Protein AF-A0A7L4TLN6-F1 (afdb_monomer_lite)

Foldseek 3Di:
DVVVVVVVVVVVPDDPDPPDVDPPPDDVVVVCVVVVVVVVVVVVVVVCVVCVVVVPDDDPVVVLVVPLCPPVNDPPSVVSCCCPVVVVVNVVVVVVVVVVVVVVVCCVPVPPPPDPPD

Structure (mmCIF, N/CA/C/O backbone):
data_AF-A0A7L4TLN6-F1
#
_entry.id   AF-A0A7L4TLN6-F1
#
loop_
_atom_site.group_PDB
_atom_site.id
_atom_site.type_symbol
_atom_site.label_atom_id
_atom_site.label_alt_id
_atom_site.label_comp_id
_atom_site.label_asym_id
_atom_site.label_entity_id
_atom_site.label_seq_id
_atom_site.pdbx_PDB_ins_code
_atom_site.Cartn_x
_atom_site.Cartn_y
_atom_site.Cartn_z
_atom_site.occupancy
_atom_site.B_iso_or_equiv
_atom_site.auth_seq_id
_atom_site.auth_comp_id
_atom_site.auth_asym_id
_atom_site.auth_atom_id
_atom_site.pdbx_PDB_model_num
ATOM 1 N N . THR A 1 1 ? -13.370 4.497 -1.614 1.00 92.50 1 THR A N 1
ATOM 2 C CA . THR A 1 1 ? -14.828 4.362 -1.390 1.00 92.50 1 THR A CA 1
ATOM 3 C C . THR A 1 1 ? -15.158 3.139 -0.548 1.00 92.50 1 THR A C 1
ATOM 5 O O . THR A 1 1 ? -15.781 3.315 0.488 1.00 92.50 1 THR A O 1
ATOM 8 N N . VAL A 1 2 ? -14.681 1.937 -0.901 1.00 94.94 2 VAL A N 1
ATOM 9 C CA . VAL A 1 2 ? -14.931 0.689 -0.142 1.00 94.94 2 VAL A CA 1
ATOM 10 C C . VAL A 1 2 ? -14.554 0.798 1.343 1.00 94.94 2 VAL A C 1
ATOM 12 O O . VAL A 1 2 ? -15.384 0.516 2.197 1.00 94.94 2 VAL A O 1
ATOM 15 N N . THR A 1 3 ? -13.356 1.291 1.677 1.00 95.19 3 THR A N 1
ATOM 16 C CA . THR A 1 3 ? -12.916 1.427 3.081 1.00 95.19 3 THR A CA 1
ATOM 17 C C . THR A 1 3 ? -13.808 2.354 3.902 1.00 95.19 3 THR A C 1
ATOM 19 O O . THR A 1 3 ? -14.106 2.056 5.052 1.00 95.19 3 THR A O 1
ATOM 22 N N . VAL A 1 4 ? -14.276 3.459 3.311 1.00 97.06 4 VAL A N 1
ATOM 23 C CA . VAL A 1 4 ? -15.191 4.391 3.988 1.00 97.06 4 VAL A CA 1
ATOM 24 C C . VAL A 1 4 ? -16.523 3.703 4.272 1.00 97.06 4 VAL A C 1
ATOM 26 O O . VAL A 1 4 ? -17.015 3.797 5.389 1.00 97.06 4 VAL A O 1
ATOM 29 N N . LEU A 1 5 ? -17.066 2.949 3.308 1.00 96.38 5 LEU A N 1
ATOM 30 C CA . LEU A 1 5 ? -18.293 2.170 3.506 1.00 96.38 5 LEU A CA 1
ATOM 31 C C . LEU A 1 5 ? -18.135 1.125 4.621 1.00 96.38 5 LEU A C 1
ATOM 33 O O . LEU A 1 5 ? -19.010 1.018 5.473 1.00 96.38 5 LEU A O 1
ATOM 37 N N . LEU A 1 6 ? -17.014 0.395 4.655 1.00 94.56 6 LEU A N 1
ATOM 38 C CA . LEU A 1 6 ? -16.736 -0.592 5.705 1.00 94.56 6 LEU A CA 1
ATOM 39 C C . LEU A 1 6 ? -16.586 0.056 7.088 1.00 94.56 6 LEU A C 1
ATOM 41 O O . LEU A 1 6 ? -17.127 -0.457 8.065 1.00 94.56 6 LEU A O 1
ATOM 45 N N . LEU A 1 7 ? -15.903 1.201 7.178 1.00 95.62 7 LEU A N 1
ATOM 46 C CA . LEU A 1 7 ? -15.801 1.959 8.426 1.00 95.62 7 LEU A CA 1
ATOM 47 C C . LEU A 1 7 ? -17.168 2.474 8.877 1.00 95.62 7 LEU A C 1
ATOM 49 O O . LEU A 1 7 ? -17.502 2.341 10.048 1.00 95.62 7 LEU A O 1
ATOM 53 N N . MET A 1 8 ? -17.983 3.011 7.967 1.00 95.06 8 MET A N 1
ATOM 54 C CA . MET A 1 8 ? -19.344 3.447 8.290 1.00 95.06 8 MET A CA 1
ATOM 55 C C . MET A 1 8 ? -20.217 2.284 8.768 1.00 95.06 8 MET A C 1
ATOM 57 O O . MET A 1 8 ? -20.951 2.447 9.737 1.00 95.06 8 MET A O 1
ATOM 61 N N . LEU A 1 9 ? -20.108 1.107 8.144 1.00 93.69 9 LEU A N 1
ATOM 62 C CA . LEU A 1 9 ? -20.791 -0.105 8.597 1.00 93.69 9 LEU A CA 1
ATOM 63 C C . LEU A 1 9 ? -20.359 -0.496 10.018 1.00 93.69 9 LEU A C 1
ATOM 65 O O . LEU A 1 9 ? -21.211 -0.848 10.834 1.00 93.69 9 LEU A O 1
ATOM 69 N N . ALA A 1 10 ? -19.060 -0.410 10.319 1.00 93.25 10 ALA A N 1
ATOM 70 C CA . ALA A 1 10 ? -18.534 -0.668 11.655 1.00 93.25 10 ALA A CA 1
ATOM 71 C C . ALA A 1 10 ? -19.055 0.359 12.675 1.00 93.25 10 ALA A C 1
ATOM 73 O O . ALA A 1 10 ? -19.560 -0.038 13.721 1.00 93.25 10 ALA A O 1
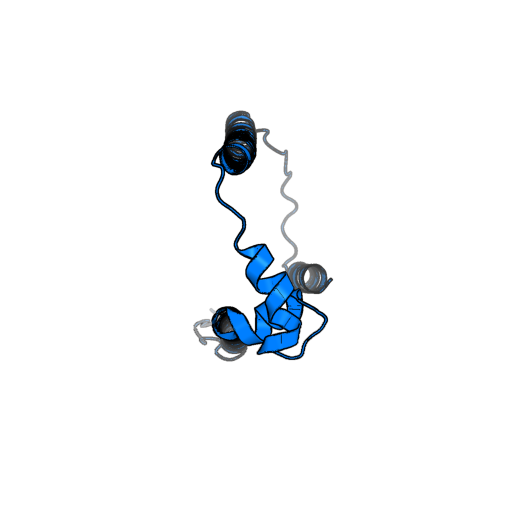ATOM 74 N N . PHE A 1 11 ? -19.011 1.657 12.349 1.00 91.62 11 PHE A N 1
ATOM 75 C CA . PHE A 1 11 ? -19.540 2.730 13.200 1.00 91.62 11 PHE A CA 1
ATOM 76 C C . PHE A 1 11 ? -21.047 2.602 13.441 1.00 91.62 11 PHE A C 1
ATOM 78 O O . PHE A 1 11 ? -21.498 2.856 14.552 1.00 91.62 11 PHE A O 1
ATOM 85 N N . TYR A 1 12 ? -21.818 2.179 12.435 1.00 91.38 12 TYR A N 1
ATOM 86 C CA . TYR A 1 12 ? -23.264 1.982 12.554 1.00 91.38 12 TYR A CA 1
ATOM 87 C C . TYR A 1 12 ? -23.635 0.897 13.576 1.00 91.38 12 TYR A C 1
ATOM 89 O O . TYR A 1 12 ? -24.663 1.005 14.235 1.00 91.38 12 TYR A O 1
ATOM 97 N N . HIS A 1 13 ? -22.795 -0.131 13.731 1.00 89.56 13 HIS A N 1
ATOM 98 C CA . HIS A 1 13 ? -23.014 -1.221 14.686 1.00 89.56 13 HIS A CA 1
ATOM 99 C C . HIS A 1 13 ? -22.330 -1.000 16.045 1.00 89.56 13 HIS A C 1
ATOM 101 O O . HIS A 1 13 ? -22.378 -1.892 16.896 1.00 89.56 13 HIS A O 1
ATOM 107 N N . LEU A 1 14 ? -21.675 0.145 16.271 1.00 90.56 14 LEU A N 1
ATOM 108 C CA . LEU A 1 14 ? -21.130 0.452 17.592 1.00 90.56 14 LEU A CA 1
ATOM 109 C C . LEU A 1 14 ? -22.275 0.714 18.582 1.00 90.56 14 LEU A C 1
ATOM 111 O O . LEU A 1 14 ? -23.248 1.381 18.228 1.00 90.56 14 LEU A O 1
ATOM 115 N N . PRO A 1 15 ? -22.167 0.225 19.831 1.00 87.62 15 PRO A N 1
ATOM 116 C CA . PRO A 1 15 ? -23.126 0.569 20.872 1.00 87.62 15 PRO A CA 1
ATOM 117 C C . PRO A 1 15 ? -23.098 2.077 21.134 1.00 87.62 15 PRO A C 1
ATOM 119 O O . PRO A 1 15 ? -22.098 2.743 20.854 1.00 87.62 15 PRO A O 1
ATOM 122 N N . GLU A 1 16 ? -24.168 2.615 21.720 1.00 81.00 16 GLU A N 1
ATOM 123 C CA . GLU A 1 16 ? -24.179 3.994 22.210 1.00 81.00 16 GLU A CA 1
ATOM 124 C C . GLU A 1 16 ? -23.103 4.159 23.293 1.00 81.00 16 GLU A C 1
ATOM 126 O O . GLU A 1 16 ? -23.300 3.854 24.471 1.00 81.00 16 GLU A O 1
ATOM 131 N N . LEU A 1 17 ? -21.914 4.593 22.876 1.00 77.50 17 LEU A N 1
ATOM 132 C CA . LEU A 1 17 ? -20.805 4.859 23.775 1.00 77.50 17 LEU A CA 1
ATOM 133 C C . LEU A 1 17 ? -21.206 6.016 24.691 1.00 77.50 17 LEU A C 1
ATOM 135 O O . LEU A 1 17 ? -21.707 7.049 24.236 1.00 77.50 17 LEU A O 1
ATOM 139 N N . ARG A 1 18 ? -20.972 5.850 25.998 1.00 75.69 18 ARG A N 1
ATOM 140 C CA . ARG A 1 18 ? -21.168 6.923 26.976 1.00 75.69 18 ARG A CA 1
ATOM 141 C C . ARG A 1 18 ? -20.410 8.156 26.486 1.00 75.69 18 ARG A C 1
ATOM 143 O O . ARG A 1 18 ? -19.240 8.056 26.118 1.00 75.69 18 ARG A O 1
ATOM 150 N N . LYS A 1 19 ? -21.073 9.314 26.493 1.00 66.81 19 LYS A N 1
ATOM 151 C CA . LYS A 1 19 ? -20.430 10.610 26.252 1.00 66.81 19 LYS A CA 1
ATOM 152 C C . LYS A 1 19 ? -19.468 10.891 27.409 1.00 66.81 19 LYS A C 1
ATOM 154 O O . LYS A 1 19 ? -19.831 11.547 28.378 1.00 66.81 19 LYS A O 1
ATOM 159 N N . GLU A 1 20 ? -18.276 10.316 27.343 1.00 68.88 20 GLU A N 1
ATOM 160 C CA . GLU A 1 20 ? -17.131 10.750 28.134 1.00 68.88 20 GLU A CA 1
ATOM 161 C C . GLU A 1 20 ? -16.825 12.196 27.732 1.00 68.88 20 GLU A C 1
ATOM 163 O O . GLU A 1 20 ? -16.798 12.519 26.539 1.00 68.88 20 GLU A O 1
ATOM 168 N N . GLU A 1 21 ? -16.613 13.081 28.709 1.00 65.69 21 GLU A N 1
ATOM 169 C CA . GLU A 1 21 ? -16.105 14.426 28.443 1.00 65.69 21 GLU A CA 1
ATOM 170 C C . GLU A 1 21 ? -14.657 14.308 27.953 1.00 65.69 21 GLU A C 1
ATOM 172 O O . GLU A 1 21 ? -13.693 14.439 28.710 1.00 65.69 21 GLU A O 1
ATOM 177 N N . PHE A 1 22 ? -14.497 14.010 26.665 1.00 63.38 22 PHE A N 1
ATOM 178 C CA . PHE A 1 22 ? -13.201 13.879 26.030 1.00 63.38 22 PHE A CA 1
ATOM 179 C C . PHE A 1 22 ? -12.566 15.266 25.929 1.00 63.38 22 PHE A C 1
ATOM 181 O O . PHE A 1 22 ? -12.750 15.995 24.956 1.00 63.38 22 PHE A O 1
ATOM 188 N N . LYS A 1 23 ? -11.812 15.652 26.957 1.00 68.81 23 LYS A N 1
ATOM 189 C CA . LYS A 1 23 ? -10.844 16.742 26.849 1.00 68.81 23 LYS A CA 1
ATOM 190 C C . LYS A 1 23 ? -9.624 16.147 26.154 1.00 68.81 23 LYS A C 1
ATOM 192 O O . LYS A 1 23 ? -8.948 15.334 26.789 1.00 68.81 23 LYS A O 1
ATOM 197 N N . PRO A 1 24 ? -9.331 16.482 24.882 1.00 64.94 24 PRO A N 1
ATOM 198 C CA . PRO A 1 24 ? -8.132 15.987 24.223 1.00 64.94 24 PRO A CA 1
ATOM 199 C C . PRO A 1 24 ? -6.926 16.440 25.044 1.00 64.94 24 PRO A C 1
ATOM 201 O O . PRO A 1 24 ? -6.541 17.610 25.035 1.00 64.94 24 PRO A O 1
ATOM 204 N N . ARG A 1 25 ? -6.363 15.518 25.829 1.00 73.69 25 ARG A N 1
ATOM 205 C CA . ARG A 1 25 ? -5.192 15.795 26.648 1.00 73.69 25 ARG A CA 1
ATOM 206 C C . ARG A 1 25 ? -4.019 15.866 25.691 1.00 73.69 25 ARG A C 1
ATOM 208 O O . ARG A 1 25 ? -3.502 14.843 25.249 1.00 73.69 25 ARG A O 1
ATOM 215 N N . PHE A 1 26 ? -3.651 17.087 25.328 1.00 78.88 26 PHE A N 1
ATOM 216 C CA . PHE A 1 26 ? -2.522 17.324 24.452 1.00 78.88 26 PHE A CA 1
ATOM 217 C C . PHE A 1 26 ? -1.256 16.783 25.113 1.00 78.88 26 PHE A C 1
ATOM 219 O O . PHE A 1 26 ? -0.799 17.293 26.137 1.00 78.88 26 PHE A O 1
ATOM 226 N N . ASN A 1 27 ? -0.721 15.705 24.548 1.00 88.06 27 ASN A N 1
ATOM 227 C CA . ASN A 1 27 ? 0.513 15.108 25.014 1.00 88.06 27 ASN A CA 1
ATOM 228 C C . ASN A 1 27 ? 1.657 15.609 24.130 1.00 88.06 27 ASN A C 1
ATOM 230 O O . ASN A 1 27 ? 1.826 15.149 23.000 1.00 88.06 27 ASN A O 1
ATOM 234 N N . ILE A 1 28 ? 2.440 16.550 24.665 1.00 92.00 28 ILE A N 1
ATOM 235 C CA . ILE A 1 28 ? 3.602 17.137 23.983 1.00 92.00 28 ILE A CA 1
ATOM 236 C C . ILE A 1 28 ? 4.594 16.046 23.557 1.00 92.00 28 ILE A C 1
ATOM 238 O O . ILE A 1 28 ? 5.184 16.146 22.486 1.00 92.00 28 ILE A O 1
ATOM 242 N N . VAL A 1 29 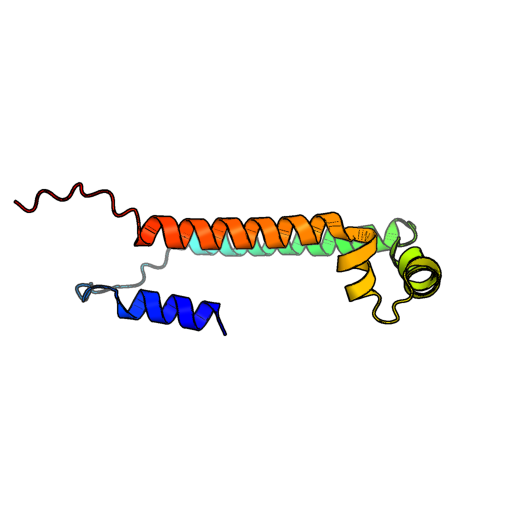? 4.727 14.965 24.334 1.00 93.69 29 VAL A N 1
ATOM 243 C CA . VAL A 1 29 ? 5.605 13.839 23.987 1.00 93.69 29 VAL A CA 1
ATOM 244 C C . VAL A 1 29 ? 5.122 13.146 22.712 1.00 93.69 29 VAL A C 1
ATOM 246 O O . VAL A 1 29 ? 5.917 12.932 21.801 1.00 93.69 29 VAL A O 1
ATOM 249 N N . ASN A 1 30 ? 3.819 12.870 22.587 1.00 93.50 30 ASN A N 1
ATOM 250 C CA . ASN A 1 30 ? 3.257 12.254 21.378 1.00 93.50 30 ASN A CA 1
ATOM 251 C C . ASN A 1 30 ? 3.409 13.165 20.154 1.00 93.50 30 ASN A C 1
ATOM 253 O O . ASN A 1 30 ? 3.662 12.669 19.055 1.00 93.50 30 ASN A O 1
ATOM 257 N N . LEU A 1 31 ? 3.280 14.484 20.339 1.00 94.44 31 LEU A N 1
ATOM 258 C CA . LEU A 1 31 ? 3.517 15.451 19.270 1.00 94.44 31 LEU A CA 1
ATOM 259 C C . LEU A 1 31 ? 4.975 15.394 18.795 1.00 94.44 31 LEU A C 1
ATOM 261 O O . LEU A 1 31 ? 5.217 15.248 17.599 1.00 94.44 31 LEU A O 1
ATOM 265 N N . ILE A 1 32 ? 5.932 15.474 19.725 1.00 97.06 32 ILE A N 1
ATOM 266 C CA . ILE A 1 32 ? 7.366 15.444 19.411 1.00 97.06 32 ILE A CA 1
ATOM 267 C C . ILE A 1 32 ? 7.732 14.134 18.710 1.00 97.06 32 ILE A C 1
ATOM 269 O O . ILE A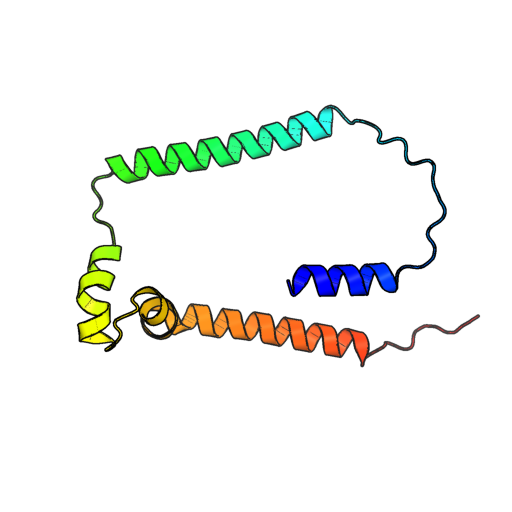 1 32 ? 8.424 14.169 17.698 1.00 97.06 32 ILE A O 1
ATOM 273 N N . ILE A 1 33 ? 7.231 12.990 19.191 1.00 97.00 33 ILE A N 1
ATOM 274 C CA . ILE A 1 33 ? 7.490 11.685 18.567 1.00 97.00 33 ILE A CA 1
ATOM 275 C C . ILE A 1 33 ? 6.903 11.633 17.153 1.00 97.00 33 ILE A C 1
ATOM 277 O O . ILE A 1 33 ? 7.600 11.235 16.225 1.00 97.00 33 ILE A O 1
ATOM 281 N N . SER A 1 34 ? 5.653 12.062 16.962 1.00 97.12 34 SER A N 1
ATOM 282 C CA . SER A 1 34 ? 4.996 12.003 15.647 1.00 97.12 34 SER A CA 1
ATOM 283 C C . SER A 1 34 ? 5.702 12.889 14.617 1.00 97.12 34 SER A C 1
ATOM 285 O O . SER A 1 34 ? 5.934 12.459 13.487 1.00 97.12 34 SER A O 1
ATOM 287 N N . ILE A 1 35 ? 6.100 14.104 15.019 1.00 97.81 35 ILE A N 1
ATOM 288 C CA . ILE A 1 35 ? 6.892 15.010 14.175 1.00 97.81 35 ILE A CA 1
ATOM 289 C C . ILE A 1 35 ? 8.277 14.414 13.911 1.00 97.81 35 ILE A C 1
ATOM 291 O O . ILE A 1 35 ? 8.727 14.418 12.769 1.00 97.81 35 ILE A O 1
ATOM 295 N N . GLY A 1 36 ? 8.936 13.870 14.936 1.00 98.12 36 GLY A N 1
ATOM 296 C CA . GLY A 1 36 ? 10.254 13.251 14.815 1.00 98.12 36 GLY A CA 1
ATOM 297 C C . GLY A 1 36 ? 10.264 12.081 13.832 1.00 98.12 36 GLY A C 1
ATOM 298 O O . GLY A 1 36 ? 11.132 12.024 12.965 1.00 98.12 36 GLY A O 1
ATOM 299 N N . VAL A 1 37 ? 9.268 11.192 13.905 1.00 98.25 37 VAL A N 1
ATOM 300 C CA . VAL A 1 37 ? 9.117 10.066 12.970 1.00 98.25 37 VAL A CA 1
ATOM 301 C C . VAL A 1 37 ? 8.824 10.568 11.556 1.00 98.25 37 VAL A C 1
ATOM 303 O O . VAL A 1 37 ? 9.472 10.123 10.610 1.00 98.25 37 VAL A O 1
ATOM 306 N N . GLY A 1 38 ? 7.899 11.521 11.396 1.00 98.12 38 GLY A N 1
ATOM 307 C CA . GLY A 1 38 ? 7.581 12.091 10.084 1.00 98.12 38 GLY A CA 1
ATOM 308 C C . GLY A 1 38 ? 8.789 12.762 9.426 1.00 98.12 38 GLY A C 1
ATOM 309 O O . GLY A 1 38 ? 9.064 12.531 8.246 1.00 98.12 38 GLY A O 1
ATOM 310 N N . PHE A 1 39 ? 9.553 13.533 10.202 1.00 98.12 39 PHE A N 1
ATOM 311 C CA . PHE A 1 39 ? 10.784 14.164 9.740 1.00 98.12 39 PHE A CA 1
ATOM 312 C C . PHE A 1 39 ? 11.845 13.126 9.365 1.00 98.12 39 PHE A C 1
ATOM 314 O O . PHE A 1 39 ? 12.423 13.223 8.287 1.00 98.12 39 PHE A O 1
ATOM 321 N N . LEU A 1 40 ? 12.060 12.108 10.203 1.00 98.12 40 LEU A N 1
ATOM 322 C CA . LEU A 1 40 ? 13.033 11.046 9.946 1.00 98.12 40 LEU A CA 1
ATOM 323 C C . LEU A 1 40 ? 12.730 10.301 8.639 1.00 98.12 40 LEU A C 1
ATOM 325 O O . LEU A 1 40 ? 13.614 10.167 7.797 1.00 98.12 40 LEU A O 1
ATOM 329 N N . VAL A 1 41 ? 11.484 9.855 8.444 1.00 97.88 41 VAL A N 1
ATOM 330 C CA . VAL A 1 41 ? 11.073 9.146 7.219 1.00 97.88 41 VAL A CA 1
ATOM 331 C C . VAL A 1 41 ? 11.241 10.041 5.990 1.00 97.88 41 VAL A C 1
ATOM 333 O O . VAL A 1 41 ? 11.755 9.593 4.967 1.00 97.88 41 VAL A O 1
ATOM 336 N N . THR A 1 42 ? 10.875 11.320 6.102 1.00 97.38 42 THR A N 1
ATOM 337 C CA . THR A 1 42 ? 11.041 12.294 5.012 1.00 97.38 42 THR A CA 1
ATOM 338 C C . THR A 1 42 ? 12.515 12.515 4.675 1.00 97.38 42 THR A C 1
ATOM 340 O O . THR A 1 42 ? 12.886 12.496 3.504 1.00 97.38 42 THR A O 1
ATOM 343 N N . ALA A 1 43 ? 13.373 12.676 5.686 1.00 97.06 43 ALA A N 1
ATOM 344 C CA . ALA A 1 43 ? 14.807 12.858 5.497 1.00 97.06 43 ALA A CA 1
ATOM 345 C C . ALA A 1 43 ? 15.447 11.633 4.825 1.00 97.06 43 ALA A C 1
ATOM 347 O O . ALA A 1 43 ? 16.236 11.797 3.895 1.00 97.06 43 ALA A O 1
ATOM 348 N N . ILE A 1 44 ? 15.060 10.417 5.232 1.00 96.81 44 ILE A N 1
ATOM 349 C CA . ILE A 1 44 ? 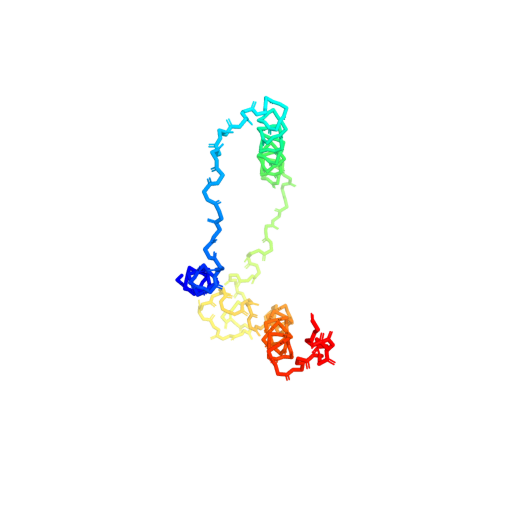15.513 9.171 4.595 1.00 96.81 44 ILE A CA 1
ATOM 3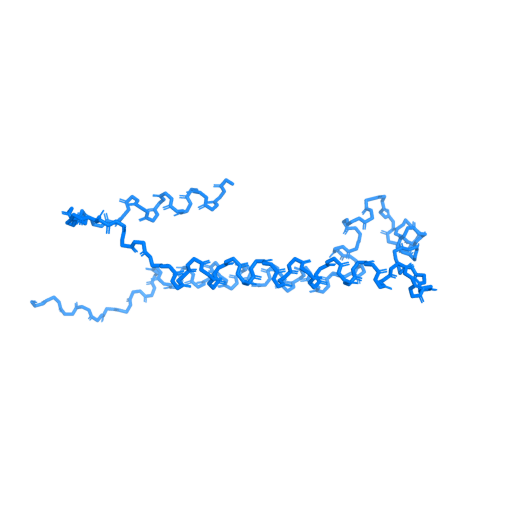50 C C . ILE A 1 44 ? 15.067 9.121 3.129 1.00 96.81 44 ILE A C 1
ATOM 352 O O . ILE A 1 44 ? 15.885 8.834 2.258 1.00 96.81 44 ILE A O 1
ATOM 356 N N . AL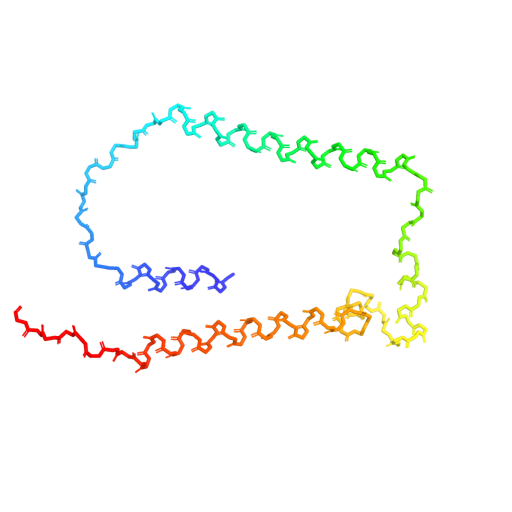A A 1 45 ? 13.802 9.435 2.837 1.00 95.50 45 ALA A N 1
ATOM 357 C CA . ALA A 1 45 ? 13.282 9.420 1.471 1.00 95.50 45 ALA A CA 1
ATOM 358 C C . ALA A 1 45 ? 14.015 10.422 0.559 1.00 95.50 45 ALA A C 1
ATOM 360 O O . ALA A 1 45 ? 14.427 10.064 -0.544 1.00 95.50 45 ALA A O 1
ATOM 361 N N . LEU A 1 46 ? 14.235 11.654 1.032 1.00 95.00 46 LEU A N 1
ATOM 362 C CA . LEU A 1 46 ? 14.969 12.681 0.284 1.00 95.00 46 LEU A CA 1
ATOM 363 C C . LEU A 1 46 ? 16.441 12.306 0.087 1.00 95.00 46 LEU A C 1
ATOM 365 O O . LEU A 1 46 ? 16.969 12.467 -1.011 1.00 95.00 46 LEU A O 1
ATOM 369 N N . SER A 1 47 ? 17.091 11.770 1.123 1.00 92.50 47 SER A N 1
ATOM 370 C CA . SER A 1 47 ? 18.476 11.305 1.034 1.00 92.50 47 SER A CA 1
ATOM 371 C C . SER A 1 47 ? 18.619 10.150 0.040 1.00 92.50 47 SER A C 1
ATOM 373 O O . SER A 1 47 ? 19.510 10.188 -0.805 1.00 92.50 47 SER A O 1
ATOM 375 N N . SER A 1 48 ? 17.711 9.170 0.081 1.00 90.56 48 SER A N 1
ATOM 376 C CA . SER A 1 48 ? 17.697 8.050 -0.865 1.00 90.56 48 SER A CA 1
ATOM 377 C C . SER A 1 48 ? 17.476 8.512 -2.303 1.00 90.56 48 SER A C 1
ATOM 379 O O . SER A 1 48 ? 18.089 7.957 -3.212 1.00 90.56 48 SER A O 1
ATOM 381 N N . LEU A 1 49 ? 16.612 9.505 -2.526 1.00 88.38 49 LEU A N 1
ATOM 382 C CA . LEU A 1 49 ? 16.365 10.047 -3.860 1.00 88.38 49 LEU A CA 1
ATOM 383 C C . LEU A 1 49 ? 17.585 10.808 -4.397 1.00 88.38 49 LEU A C 1
ATOM 385 O O . LEU A 1 49 ? 17.945 10.639 -5.560 1.00 88.38 49 LEU A O 1
ATOM 389 N N . ALA A 1 50 ? 18.230 11.621 -3.556 1.00 86.25 50 ALA A N 1
ATOM 390 C CA . ALA A 1 50 ? 19.433 12.356 -3.936 1.00 86.25 50 ALA A CA 1
ATOM 391 C C . ALA A 1 50 ? 20.583 11.398 -4.297 1.00 86.25 50 ALA A C 1
ATOM 393 O O . ALA A 1 50 ? 21.133 11.486 -5.391 1.00 86.25 50 ALA A O 1
ATOM 394 N N . LEU A 1 51 ? 20.869 10.421 -3.429 1.00 82.12 51 LEU A N 1
ATOM 395 C CA . LEU A 1 51 ? 21.923 9.423 -3.647 1.00 82.12 51 LEU A CA 1
ATOM 396 C C . LEU A 1 51 ? 21.635 8.512 -4.848 1.00 82.12 51 LEU A C 1
ATOM 398 O O . LEU A 1 51 ? 22.547 8.179 -5.600 1.00 82.12 51 LEU A O 1
ATOM 402 N N . GLY A 1 52 ? 20.374 8.116 -5.046 1.00 77.56 52 GLY A N 1
ATOM 403 C CA . GLY A 1 52 ? 19.977 7.245 -6.154 1.00 77.56 52 GLY A CA 1
ATOM 404 C C . GLY A 1 52 ? 20.222 7.868 -7.530 1.00 77.56 52 GLY A C 1
ATOM 405 O O . GLY A 1 52 ? 20.629 7.162 -8.448 1.00 77.56 52 GLY A O 1
ATOM 406 N N . ASN A 1 53 ? 20.041 9.185 -7.664 1.00 70.88 53 ASN A N 1
ATOM 407 C CA . ASN A 1 53 ? 20.296 9.898 -8.920 1.00 70.88 53 ASN A CA 1
ATOM 408 C C . ASN A 1 53 ? 21.796 10.095 -9.204 1.00 70.88 53 ASN A C 1
ATOM 410 O O . ASN A 1 53 ? 22.195 10.149 -10.364 1.00 70.88 53 ASN A O 1
ATOM 414 N N . GLU A 1 54 ? 22.632 10.190 -8.167 1.00 71.62 54 GLU A N 1
ATOM 415 C CA . GLU A 1 54 ? 24.084 10.383 -8.307 1.00 71.62 54 GLU A CA 1
ATOM 416 C C . GLU A 1 54 ? 24.856 9.069 -8.520 1.00 71.62 54 GLU A C 1
ATOM 418 O O . GLU A 1 54 ? 25.979 9.087 -9.020 1.00 71.62 54 GLU A O 1
ATOM 423 N N . ALA A 1 55 ? 24.260 7.919 -8.185 1.00 71.75 55 ALA A N 1
ATOM 424 C CA . ALA A 1 55 ? 24.926 6.615 -8.212 1.00 71.75 55 ALA A CA 1
ATOM 425 C C . ALA A 1 55 ? 25.282 6.091 -9.621 1.00 71.75 55 ALA A C 1
ATOM 427 O O . ALA A 1 55 ? 25.978 5.083 -9.729 1.00 71.75 55 ALA A O 1
ATOM 428 N N . GLY A 1 56 ? 24.811 6.736 -10.697 1.00 72.69 56 GLY A N 1
ATOM 429 C CA . GLY A 1 56 ? 25.150 6.369 -12.080 1.00 72.69 56 GLY A CA 1
ATOM 430 C C . GLY A 1 56 ? 24.662 4.981 -12.518 1.00 72.69 56 GLY A C 1
ATOM 431 O O . GLY A 1 56 ? 25.151 4.449 -13.511 1.00 72.69 56 GLY A O 1
ATOM 432 N N . ILE A 1 57 ? 23.724 4.381 -11.778 1.00 79.31 57 ILE A N 1
ATOM 433 C CA . ILE A 1 57 ? 23.122 3.085 -12.104 1.00 79.31 57 ILE A CA 1
ATOM 434 C C . ILE A 1 57 ? 21.932 3.330 -13.027 1.00 79.31 57 ILE A C 1
ATOM 436 O O . ILE A 1 57 ? 21.005 4.062 -12.679 1.00 79.31 57 ILE A O 1
ATOM 440 N N . GLU A 1 58 ? 21.946 2.700 -14.197 1.00 83.12 58 GLU A N 1
ATOM 441 C CA . GLU A 1 58 ? 20.855 2.824 -15.155 1.00 83.12 58 GLU A CA 1
ATOM 442 C C . GLU A 1 58 ? 19.578 2.137 -14.629 1.00 83.12 58 GLU A C 1
ATOM 444 O O . GLU A 1 58 ? 19.640 1.006 -14.130 1.00 83.12 58 GLU A O 1
ATOM 449 N N . PRO A 1 59 ? 18.403 2.793 -14.694 1.00 87.12 59 PRO A N 1
ATOM 450 C CA . PRO A 1 59 ? 17.168 2.199 -14.206 1.00 87.12 59 PRO A CA 1
ATOM 451 C C . PRO A 1 59 ? 16.764 0.958 -15.009 1.00 87.12 59 PRO A C 1
ATOM 453 O O . PRO A 1 59 ? 16.632 1.008 -16.230 1.00 87.12 59 PRO A O 1
ATOM 456 N N . ILE A 1 60 ? 16.393 -0.120 -14.311 1.00 90.81 60 ILE A N 1
ATOM 457 C CA . ILE A 1 60 ? 15.793 -1.317 -14.932 1.00 90.81 60 ILE A CA 1
ATOM 458 C C . ILE A 1 60 ? 14.478 -1.017 -15.677 1.00 90.81 60 ILE A C 1
ATOM 460 O O . ILE A 1 60 ? 13.993 -1.841 -16.447 1.00 90.81 60 ILE A O 1
ATOM 464 N N . SER A 1 61 ? 13.883 0.165 -15.481 1.00 91.75 61 SER A N 1
ATOM 465 C CA . SER A 1 61 ? 12.683 0.583 -16.207 1.00 91.75 61 SER A CA 1
ATOM 466 C C . SER A 1 61 ? 12.877 0.584 -17.723 1.00 91.75 61 SER A C 1
ATOM 468 O O . SER A 1 61 ? 11.920 0.271 -18.425 1.00 91.75 61 SER A O 1
ATOM 470 N N . GLN A 1 62 ? 14.087 0.853 -18.230 1.00 92.50 62 GLN A N 1
ATOM 471 C CA . GLN A 1 62 ? 14.369 0.821 -19.670 1.00 92.50 62 GLN A CA 1
ATOM 472 C C . GLN A 1 62 ? 14.078 -0.550 -20.290 1.00 92.50 62 GLN A C 1
ATOM 474 O O . GLN A 1 62 ? 13.396 -0.623 -21.310 1.00 92.50 62 GLN A O 1
ATOM 479 N N . PHE A 1 63 ? 14.469 -1.636 -19.611 1.00 93.69 63 PHE A N 1
ATOM 480 C CA . PHE A 1 63 ? 14.153 -2.997 -20.046 1.00 93.69 63 PHE A CA 1
ATOM 481 C C . PHE A 1 63 ? 12.645 -3.181 -20.253 1.00 93.69 63 PHE A C 1
ATOM 483 O O . PHE A 1 63 ? 12.222 -3.711 -21.277 1.00 93.69 63 PHE A O 1
ATOM 490 N N . PHE A 1 64 ? 11.813 -2.701 -19.324 1.00 94.62 64 PHE A N 1
ATOM 491 C CA . PHE A 1 64 ? 10.360 -2.826 -19.447 1.00 94.62 64 PHE A CA 1
ATOM 492 C C . PHE A 1 64 ? 9.778 -1.933 -20.551 1.00 94.62 64 PHE A C 1
ATOM 494 O O . PHE A 1 64 ? 8.847 -2.357 -21.233 1.00 94.62 64 PHE A O 1
ATOM 501 N N . VAL A 1 65 ? 10.334 -0.737 -20.780 1.00 93.94 65 VAL A N 1
ATOM 502 C CA . VAL A 1 65 ? 9.911 0.135 -21.892 1.00 93.94 65 VAL A CA 1
ATOM 503 C C . VAL A 1 65 ? 10.108 -0.566 -23.236 1.00 93.94 65 VAL A C 1
ATOM 505 O O . VAL A 1 65 ? 9.208 -0.545 -24.076 1.00 93.94 65 VAL A O 1
ATOM 508 N N . GLU A 1 66 ? 11.260 -1.200 -23.426 1.00 94.12 66 GLU A N 1
ATOM 509 C CA . GLU A 1 66 ? 11.621 -1.861 -24.681 1.00 94.12 66 GLU A CA 1
ATOM 510 C C . GLU A 1 66 ? 10.870 -3.188 -24.861 1.00 94.12 66 GLU A C 1
ATOM 512 O O . GLU A 1 66 ? 10.344 -3.476 -25.935 1.00 94.12 66 GLU A O 1
ATOM 517 N N . ASN A 1 67 ? 10.735 -3.971 -23.786 1.00 95.06 67 ASN A N 1
ATOM 518 C CA . ASN A 1 67 ? 10.310 -5.366 -23.879 1.00 95.06 67 ASN A CA 1
ATOM 519 C C . ASN A 1 67 ? 8.824 -5.613 -23.565 1.00 95.06 67 ASN A C 1
ATOM 521 O O . ASN A 1 67 ? 8.319 -6.688 -23.887 1.00 95.06 67 ASN A O 1
ATOM 525 N N . SER A 1 68 ? 8.077 -4.664 -22.978 1.00 94.81 68 SER A N 1
ATOM 526 C CA . SER A 1 68 ? 6.654 -4.888 -22.643 1.00 94.81 68 SER A CA 1
ATOM 527 C C . SER A 1 68 ? 5.780 -5.211 -23.856 1.00 94.81 68 SER A C 1
ATOM 529 O O . SER A 1 68 ? 4.870 -6.036 -23.759 1.00 94.81 68 SER A O 1
ATOM 531 N N . LYS A 1 69 ? 6.056 -4.588 -25.004 1.00 93.88 69 LYS A N 1
ATOM 532 C CA . LYS A 1 69 ? 5.334 -4.884 -26.244 1.00 93.88 69 LYS A CA 1
ATOM 533 C C . LYS A 1 69 ? 5.905 -6.110 -26.950 1.00 93.88 69 LYS A C 1
ATOM 535 O O . LYS A 1 69 ? 5.135 -6.918 -27.456 1.00 93.88 69 LYS A O 1
ATOM 540 N N . GLU A 1 70 ? 7.229 -6.221 -27.014 1.00 94.44 70 GLU A N 1
ATOM 541 C CA . GLU A 1 70 ? 7.906 -7.259 -27.794 1.00 94.44 70 GLU A CA 1
ATOM 542 C C . GLU A 1 70 ? 7.762 -8.651 -27.168 1.00 94.44 70 GLU A C 1
ATOM 544 O O . GLU A 1 70 ? 7.385 -9.589 -27.866 1.00 94.44 70 GLU A O 1
ATOM 549 N N . LEU A 1 71 ? 7.989 -8.778 -25.856 1.00 93.19 71 LEU A N 1
ATOM 550 C CA . LEU A 1 71 ? 7.960 -10.069 -25.162 1.00 93.19 71 LEU A CA 1
ATOM 551 C C . LEU A 1 71 ? 6.562 -10.459 -24.663 1.00 93.19 71 LEU A C 1
ATOM 553 O O . LEU A 1 71 ? 6.226 -11.638 -24.676 1.00 93.19 71 LEU A O 1
ATOM 557 N N . ALA A 1 72 ? 5.750 -9.484 -24.242 1.00 91.69 72 ALA A N 1
ATOM 558 C CA . ALA A 1 72 ? 4.460 -9.727 -23.580 1.00 91.69 72 ALA A CA 1
ATOM 559 C C . ALA A 1 72 ? 3.238 -9.193 -24.359 1.00 91.69 72 ALA A C 1
ATOM 561 O O . ALA A 1 72 ? 2.094 -9.344 -23.928 1.00 91.69 72 ALA A O 1
ATOM 562 N N . GLY A 1 73 ? 3.444 -8.546 -25.514 1.00 91.75 73 GLY A N 1
ATOM 563 C CA . GLY A 1 73 ? 2.364 -8.125 -26.419 1.00 91.75 73 GLY A CA 1
ATOM 564 C C . GLY A 1 73 ? 1.485 -6.968 -25.926 1.00 91.75 73 GLY A C 1
ATOM 565 O O . GLY A 1 73 ? 0.495 -6.631 -26.581 1.00 91.75 73 GLY A O 1
ATOM 566 N N . GLY A 1 74 ? 1.809 -6.342 -24.791 1.00 92.31 74 GLY A N 1
ATOM 567 C CA . GLY A 1 74 ? 0.976 -5.312 -24.175 1.00 92.31 74 GLY A CA 1
ATOM 568 C C . GLY A 1 74 ? 1.515 -3.893 -24.357 1.00 92.31 74 GLY A C 1
ATOM 569 O O . GLY A 1 74 ? 2.701 -3.624 -24.201 1.00 92.31 74 GLY A O 1
ATOM 570 N N . TYR A 1 75 ? 0.614 -2.950 -24.638 1.00 94.12 75 TYR A N 1
ATOM 571 C CA . TYR A 1 75 ? 0.940 -1.519 -24.727 1.00 94.12 75 TYR A CA 1
ATOM 572 C C . TYR A 1 75 ? 0.889 -0.810 -23.369 1.00 94.12 75 TYR A C 1
ATOM 574 O O . TYR A 1 75 ? 1.542 0.211 -23.168 1.00 94.12 75 TYR A O 1
ATOM 582 N N . ASN A 1 76 ? 0.110 -1.343 -22.425 1.00 96.31 76 ASN A N 1
ATOM 583 C CA . ASN A 1 76 ? 0.078 -0.838 -21.060 1.00 96.31 76 ASN A CA 1
ATOM 584 C C . ASN A 1 76 ? 1.183 -1.520 -20.245 1.00 96.31 76 ASN A C 1
ATOM 586 O O . ASN A 1 76 ? 0.961 -2.577 -19.656 1.00 96.31 76 ASN A O 1
ATOM 590 N N . MET A 1 77 ? 2.358 -0.890 -20.221 1.00 95.44 77 MET A N 1
ATOM 591 C CA . MET A 1 77 ? 3.555 -1.371 -19.522 1.00 95.44 77 MET A CA 1
ATOM 592 C C . MET A 1 77 ? 3.282 -1.725 -18.054 1.00 95.44 77 MET A C 1
ATOM 594 O O . MET A 1 77 ? 3.759 -2.747 -17.574 1.00 95.44 77 MET A O 1
ATOM 598 N N . VAL A 1 78 ? 2.465 -0.931 -17.350 1.00 95.88 78 VAL A N 1
ATOM 599 C CA . VAL A 1 78 ? 2.136 -1.185 -15.937 1.00 95.88 78 VAL A CA 1
ATOM 600 C C . VAL A 1 78 ? 1.369 -2.494 -15.795 1.00 95.88 78 VAL A C 1
ATOM 602 O O . VAL A 1 78 ? 1.750 -3.336 -14.989 1.00 95.88 78 VAL A O 1
ATOM 605 N N . ASN A 1 79 ? 0.325 -2.698 -16.603 1.00 96.50 79 ASN A N 1
ATOM 606 C CA . ASN A 1 79 ? -0.434 -3.947 -16.562 1.00 96.50 79 ASN A CA 1
ATOM 607 C C . ASN A 1 79 ? 0.447 -5.145 -16.932 1.00 96.50 79 ASN A C 1
ATOM 609 O O . ASN A 1 79 ? 0.408 -6.154 -16.244 1.00 96.50 79 ASN A O 1
ATOM 613 N N . VAL A 1 80 ? 1.278 -5.013 -17.969 1.00 96.81 80 VAL A N 1
ATOM 614 C CA . VAL A 1 80 ? 2.216 -6.065 -18.389 1.00 96.81 80 VAL A CA 1
ATOM 615 C C . VAL A 1 80 ? 3.171 -6.450 -17.262 1.00 96.81 80 VAL A C 1
ATOM 617 O O . VAL A 1 80 ? 3.368 -7.634 -17.011 1.00 96.81 80 VAL A O 1
ATOM 620 N N . ILE A 1 81 ? 3.732 -5.472 -16.545 1.00 96.38 81 ILE A N 1
ATOM 621 C CA . ILE A 1 81 ? 4.582 -5.755 -15.385 1.00 96.38 81 ILE A CA 1
ATOM 622 C C . ILE A 1 81 ? 3.787 -6.515 -14.322 1.00 96.38 81 ILE A C 1
ATOM 624 O O . ILE A 1 81 ? 4.272 -7.518 -13.818 1.00 96.38 81 ILE A O 1
ATOM 628 N N . LEU A 1 82 ? 2.573 -6.067 -14.001 1.00 96.75 82 LEU A N 1
ATOM 629 C CA . LEU A 1 82 ? 1.747 -6.676 -12.959 1.00 96.75 82 LEU A CA 1
ATOM 630 C C . LEU A 1 82 ? 1.317 -8.112 -13.284 1.00 96.75 82 LEU A C 1
ATOM 632 O O . LEU A 1 82 ? 1.261 -8.934 -12.374 1.00 96.75 82 LEU A O 1
ATOM 636 N N . VAL A 1 83 ? 0.994 -8.420 -14.544 1.00 95.62 83 VAL A N 1
ATOM 637 C CA . VAL A 1 83 ? 0.413 -9.724 -14.910 1.00 95.62 83 VAL A CA 1
ATOM 638 C C . VAL A 1 83 ? 1.408 -10.722 -15.496 1.00 95.62 83 VAL A C 1
ATOM 640 O O . VAL A 1 83 ? 1.178 -11.920 -15.370 1.00 95.62 83 VAL A O 1
ATOM 643 N N . ASP A 1 84 ? 2.490 -10.253 -16.119 1.00 96.00 84 ASP A N 1
ATOM 644 C CA . ASP A 1 84 ? 3.452 -11.102 -16.828 1.00 96.00 84 ASP A CA 1
ATOM 645 C C . ASP A 1 84 ? 4.796 -11.113 -16.085 1.00 96.00 84 ASP A C 1
ATOM 647 O O . ASP A 1 84 ? 5.064 -12.019 -15.294 1.00 96.00 84 ASP A O 1
ATOM 651 N N . PHE A 1 85 ? 5.589 -10.039 -16.199 1.00 95.44 85 PHE A N 1
ATOM 652 C CA . PHE A 1 85 ? 6.942 -9.992 -15.623 1.00 95.44 85 PHE A CA 1
ATOM 653 C C . PHE A 1 85 ? 6.983 -10.169 -14.099 1.00 95.44 85 PHE A C 1
ATOM 655 O O . PHE A 1 85 ? 7.929 -10.746 -13.565 1.00 95.44 85 PHE A O 1
ATOM 662 N N . ARG A 1 86 ? 5.978 -9.653 -13.387 1.00 96.00 86 ARG A N 1
ATOM 663 C CA . ARG A 1 86 ? 5.822 -9.758 -11.929 1.00 96.00 86 ARG A CA 1
ATOM 664 C C . ARG A 1 86 ? 4.462 -10.347 -11.550 1.00 96.00 86 ARG A C 1
ATOM 666 O O . ARG A 1 86 ? 3.924 -10.039 -10.489 1.00 96.00 86 ARG A O 1
ATOM 673 N N . GLY A 1 87 ? 3.944 -11.250 -12.387 1.00 95.50 87 GLY A N 1
ATOM 674 C CA . GLY A 1 87 ? 2.671 -11.945 -12.164 1.00 95.50 87 GLY A CA 1
ATOM 675 C C . GLY A 1 87 ? 2.599 -12.732 -10.850 1.00 95.50 87 GLY A C 1
ATOM 676 O O . GLY A 1 87 ? 1.520 -12.933 -10.297 1.00 95.50 87 GLY A O 1
ATOM 677 N N . LEU A 1 88 ? 3.744 -13.156 -10.304 1.00 97.50 88 LEU A N 1
ATOM 678 C CA . LEU A 1 88 ? 3.777 -13.845 -9.013 1.00 97.50 88 LEU A CA 1
ATOM 679 C C . LEU A 1 88 ? 3.358 -12.928 -7.855 1.00 97.50 88 LEU A C 1
ATOM 681 O O . LEU A 1 88 ? 2.628 -13.371 -6.969 1.00 97.50 88 LEU A O 1
ATOM 685 N N . ASP A 1 89 ? 3.781 -11.661 -7.870 1.00 97.50 89 ASP A N 1
ATOM 686 C CA . ASP A 1 89 ? 3.447 -10.706 -6.810 1.00 97.50 89 ASP A CA 1
ATOM 687 C C . ASP A 1 89 ? 1.930 -10.455 -6.788 1.00 97.50 89 ASP A C 1
ATOM 689 O O . ASP A 1 89 ? 1.308 -10.506 -5.728 1.00 97.50 89 ASP A O 1
ATOM 693 N N . THR A 1 90 ? 1.301 -10.310 -7.961 1.00 97.25 90 THR A N 1
ATOM 694 C CA . THR A 1 90 ? -0.154 -10.106 -8.069 1.00 97.25 90 THR A CA 1
ATOM 695 C C . THR A 1 90 ? -0.968 -11.354 -7.737 1.00 97.25 90 THR A C 1
ATOM 697 O O . THR A 1 90 ? -2.033 -11.250 -7.123 1.00 97.25 90 THR A O 1
ATOM 700 N N . LEU A 1 91 ? -0.464 -12.550 -8.055 1.00 97.69 91 LEU A N 1
ATOM 701 C CA . LEU A 1 91 ? -1.070 -13.803 -7.600 1.00 97.69 91 LEU A CA 1
ATOM 702 C C . LEU A 1 91 ? -1.133 -13.856 -6.065 1.00 97.69 91 LEU A C 1
ATOM 704 O O . LEU A 1 91 ? -2.162 -14.231 -5.495 1.00 97.69 91 LEU A O 1
ATOM 708 N N . LEU A 1 92 ? -0.048 -13.458 -5.393 1.00 97.31 92 LEU A N 1
ATOM 709 C CA . LEU A 1 92 ? 0.017 -13.437 -3.934 1.00 97.31 92 LEU A CA 1
ATOM 710 C C . LEU A 1 92 ? -0.817 -12.302 -3.322 1.00 97.31 92 LEU A C 1
ATOM 712 O O . LEU A 1 92 ? -1.428 -12.508 -2.274 1.00 97.31 92 LEU A O 1
ATOM 716 N N . GLU A 1 93 ? -0.931 -11.145 -3.972 1.00 97.75 93 GLU A N 1
ATOM 717 C CA . GLU A 1 93 ? -1.858 -10.086 -3.547 1.00 97.75 93 GLU A CA 1
ATOM 718 C C . GLU A 1 93 ? -3.314 -10.580 -3.541 1.00 97.75 93 GLU A C 1
ATOM 720 O O . GLU A 1 93 ? -4.024 -10.424 -2.542 1.00 97.75 93 GLU A O 1
ATOM 725 N N . VAL A 1 94 ? -3.756 -11.241 -4.616 1.00 97.56 94 VAL A N 1
ATOM 726 C CA . VAL A 1 94 ? -5.111 -11.812 -4.697 1.00 97.56 94 VAL A CA 1
ATOM 727 C C . VAL A 1 94 ? -5.298 -12.936 -3.675 1.00 97.56 94 VAL A C 1
ATOM 729 O O . VAL A 1 94 ? -6.368 -13.035 -3.071 1.00 97.56 94 VAL A O 1
ATOM 732 N N . LEU A 1 95 ? -4.262 -13.739 -3.413 1.00 98.19 95 LEU A N 1
ATOM 733 C CA . LEU A 1 95 ? -4.277 -14.737 -2.343 1.00 98.19 95 LEU A CA 1
ATOM 734 C C . LEU A 1 95 ? -4.504 -14.087 -0.969 1.00 98.19 95 LEU A C 1
ATOM 736 O O . LEU A 1 95 ? -5.364 -14.549 -0.221 1.00 98.19 95 LEU A O 1
ATOM 740 N N . VAL A 1 96 ? -3.787 -13.004 -0.642 1.00 98.38 96 VAL A N 1
ATOM 741 C CA . VAL A 1 96 ? -3.962 -12.268 0.623 1.00 98.38 96 VAL A CA 1
ATOM 742 C C . VAL A 1 96 ? -5.379 -11.707 0.736 1.00 98.38 96 VAL A C 1
ATOM 744 O O . VAL A 1 96 ? -6.017 -11.872 1.778 1.00 98.38 96 VAL A O 1
ATOM 747 N N . LEU A 1 97 ? -5.911 -11.105 -0.333 1.00 97.81 97 LEU A N 1
ATOM 748 C CA . LEU A 1 97 ? -7.295 -10.624 -0.360 1.00 97.81 97 LEU A CA 1
ATOM 749 C C . LEU A 1 97 ? -8.304 -11.768 -0.170 1.00 97.81 97 LEU A C 1
ATOM 751 O O . LEU A 1 97 ? -9.272 -11.618 0.579 1.00 97.81 97 LEU A O 1
ATOM 755 N N . GLY A 1 98 ? -8.060 -12.924 -0.792 1.00 98.31 98 GLY A N 1
ATOM 756 C CA . GLY A 1 98 ? -8.870 -14.129 -0.629 1.00 98.31 98 GLY A CA 1
ATOM 757 C C . GLY A 1 98 ? -8.853 -14.657 0.807 1.00 98.31 98 GLY A C 1
ATOM 758 O O . GLY A 1 98 ? -9.912 -14.925 1.376 1.00 98.31 98 GLY A O 1
ATOM 759 N N . ILE A 1 99 ? -7.674 -14.738 1.430 1.00 98.31 99 ILE A N 1
ATOM 760 C CA . ILE A 1 99 ? -7.520 -15.143 2.835 1.00 98.31 99 ILE A CA 1
ATOM 761 C C . ILE A 1 99 ? -8.233 -14.154 3.763 1.00 98.31 99 ILE A C 1
ATOM 763 O O . ILE A 1 99 ? -8.949 -14.584 4.665 1.00 98.31 99 ILE A O 1
ATOM 767 N N . ALA A 1 100 ? -8.100 -12.845 3.535 1.00 97.44 100 ALA A N 1
ATOM 768 C CA . ALA A 1 100 ? -8.797 -11.831 4.322 1.00 97.44 100 ALA A CA 1
ATOM 769 C C . ALA A 1 100 ? -10.327 -11.974 4.207 1.00 97.44 100 ALA A C 1
ATOM 771 O O . ALA A 1 100 ? -11.026 -11.948 5.221 1.00 97.44 100 ALA A O 1
ATOM 772 N N . ALA A 1 101 ? -10.850 -12.196 2.996 1.00 97.00 101 ALA A N 1
ATOM 773 C CA . ALA A 1 101 ? -12.277 -12.418 2.768 1.00 97.00 101 ALA A CA 1
ATOM 774 C C . ALA A 1 101 ? -12.785 -13.692 3.467 1.00 97.00 101 ALA A C 1
ATOM 776 O O . ALA A 1 101 ? -13.811 -13.658 4.152 1.00 97.00 101 ALA A O 1
ATOM 777 N N . LEU A 1 102 ? -12.046 -14.801 3.353 1.00 97.56 102 LEU A N 1
ATOM 778 C CA . LEU A 1 102 ? -12.352 -16.046 4.062 1.00 97.56 102 LEU A CA 1
ATOM 779 C C . LEU A 1 102 ? -12.284 -15.864 5.584 1.00 97.56 102 LEU A C 1
ATOM 781 O O . LEU A 1 102 ? -13.156 -16.369 6.287 1.00 97.56 102 LEU A O 1
ATOM 785 N N . GLY A 1 103 ? -11.311 -15.102 6.088 1.00 96.44 103 GLY A N 1
ATOM 786 C CA . GLY A 1 103 ? -11.183 -14.752 7.501 1.00 96.44 103 GLY A CA 1
ATOM 787 C C . GLY A 1 103 ? -12.395 -13.983 8.027 1.00 96.44 103 GLY A C 1
ATOM 788 O O . GLY A 1 103 ? -12.934 -14.333 9.074 1.00 96.44 103 GLY A O 1
ATOM 789 N N . VAL A 1 104 ? -12.898 -12.998 7.275 1.00 94.06 104 VAL A N 1
ATOM 790 C CA . VAL A 1 104 ? -14.134 -12.276 7.627 1.00 94.06 104 VAL A CA 1
ATOM 791 C C . VAL A 1 104 ? -15.342 -13.221 7.646 1.00 94.06 104 VAL A C 1
ATOM 793 O O . VAL A 1 104 ? -16.121 -13.197 8.599 1.00 94.06 104 VAL A O 1
ATOM 796 N N . ILE A 1 105 ? -15.490 -14.094 6.642 1.00 94.75 105 ILE A N 1
ATOM 797 C CA . ILE A 1 105 ? -16.584 -15.082 6.602 1.00 94.75 105 ILE A CA 1
ATOM 798 C C . ILE A 1 105 ? -16.497 -16.037 7.797 1.00 94.75 105 ILE A C 1
ATOM 800 O O . ILE A 1 105 ? -17.521 -16.325 8.419 1.00 94.75 105 ILE A O 1
ATOM 804 N N . ALA A 1 106 ? -15.294 -16.506 8.127 1.00 95.25 106 ALA A N 1
ATOM 805 C CA . ALA A 1 106 ? -15.044 -17.361 9.276 1.00 95.25 106 ALA A CA 1
ATOM 806 C C . ALA A 1 106 ? -15.457 -16.663 10.578 1.00 95.25 106 ALA A C 1
ATOM 808 O O . ALA A 1 106 ? -16.245 -17.228 11.326 1.00 95.25 106 ALA A O 1
ATOM 809 N N . LEU A 1 107 ? -15.034 -15.416 10.810 1.00 92.94 107 LEU A N 1
ATOM 810 C CA . LEU A 1 107 ? -15.410 -14.651 12.007 1.00 92.94 107 LEU A CA 1
ATOM 811 C C . LEU A 1 107 ? -16.930 -14.461 12.150 1.00 92.94 107 LEU A C 1
ATOM 813 O O . LEU A 1 107 ? -17.450 -14.485 13.264 1.00 92.94 107 LEU A O 1
ATOM 817 N N . ILE A 1 108 ? -17.653 -14.291 11.038 1.00 90.62 108 ILE A N 1
ATOM 818 C CA . ILE A 1 108 ? -19.112 -14.111 11.056 1.00 90.62 108 ILE A CA 1
ATOM 819 C C . ILE A 1 108 ? -19.842 -15.446 11.271 1.00 90.62 108 ILE A C 1
ATOM 821 O O . ILE A 1 108 ? -20.788 -15.507 12.057 1.00 90.62 108 ILE A O 1
ATOM 825 N N . LYS A 1 109 ? -19.441 -16.509 10.559 1.00 89.56 109 LYS A N 1
ATOM 826 C CA . LYS A 1 109 ? -20.164 -17.794 10.539 1.00 89.56 109 LYS A CA 1
ATOM 827 C C . LYS A 1 109 ? -19.748 -18.751 11.649 1.00 89.56 109 LYS A C 1
ATOM 829 O O . LYS A 1 109 ? -20.603 -19.432 12.204 1.00 89.56 109 LYS A O 1
ATOM 834 N N . LEU A 1 110 ? -18.462 -18.811 11.979 1.00 83.19 110 LEU A N 1
ATOM 835 C CA . LEU A 1 110 ? -17.921 -19.668 13.036 1.00 83.19 110 LEU A CA 1
ATOM 836 C C . LEU A 1 110 ? -17.984 -18.956 14.387 1.00 83.19 110 LEU A C 1
ATOM 838 O O . LEU A 1 110 ? -17.012 -18.996 15.138 1.00 83.19 110 LEU A O 1
ATOM 842 N N . ARG A 1 111 ? -19.114 -18.305 14.713 1.00 67.12 111 ARG A N 1
ATOM 843 C CA . ARG A 1 111 ? -19.361 -17.802 16.073 1.00 67.12 111 ARG A CA 1
ATOM 844 C C . ARG A 1 111 ? -19.085 -18.956 17.037 1.00 67.12 111 ARG A C 1
ATOM 846 O O . ARG A 1 111 ? -19.883 -19.884 17.130 1.00 67.12 111 ARG A O 1
ATOM 853 N N . MET A 1 112 ? -17.941 -18.916 17.720 1.00 59.44 112 MET A N 1
ATOM 854 C CA . MET A 1 112 ? -17.660 -19.797 18.840 1.00 59.44 112 MET A CA 1
ATOM 855 C C . MET A 1 112 ? -18.720 -19.456 19.880 1.00 59.44 112 MET A C 1
ATOM 857 O O . MET A 1 112 ? -18.654 -18.408 20.522 1.00 59.44 112 MET A O 1
ATOM 861 N N . THR A 1 113 ? -19.758 -20.285 19.965 1.00 54.56 113 THR A N 1
ATOM 862 C CA . THR A 1 113 ? -20.750 -20.252 21.036 1.00 54.56 113 THR A CA 1
ATOM 863 C C . THR A 1 113 ? -20.012 -20.499 22.347 1.00 54.56 113 THR A C 1
ATOM 865 O O . THR A 1 113 ? -19.819 -21.630 22.771 1.00 54.56 113 THR A O 1
ATOM 868 N N . GLY A 1 114 ? -19.523 -19.413 22.934 1.00 56.31 114 GLY A N 1
ATOM 869 C CA . GLY A 1 114 ? -18.928 -19.333 24.265 1.00 56.31 114 GLY A CA 1
ATOM 870 C C . GLY A 1 114 ? -19.542 -18.185 25.061 1.00 56.31 114 GLY A C 1
ATOM 871 O O . GLY A 1 114 ? -18.892 -17.610 25.924 1.00 56.31 114 GLY A O 1
ATOM 872 N N . ARG A 1 115 ? -20.779 -17.803 24.728 1.00 48.69 115 ARG A N 1
ATOM 873 C CA . ARG A 1 115 ? -21.633 -17.018 25.616 1.00 48.69 115 ARG A CA 1
ATOM 874 C C . ARG A 1 115 ? -22.692 -17.969 26.146 1.00 48.69 115 ARG A C 1
ATOM 876 O O . ARG A 1 115 ? -23.740 -18.143 25.535 1.00 48.69 115 ARG A O 1
ATOM 883 N N . GLU A 1 116 ? -22.353 -18.636 27.245 1.00 50.34 116 GLU A N 1
ATOM 884 C CA . GLU A 1 116 ? -23.358 -18.877 28.271 1.00 50.34 116 GLU A CA 1
ATOM 885 C C . GLU A 1 116 ? -23.816 -17.488 28.707 1.00 50.34 116 GLU A C 1
ATOM 887 O O . GLU A 1 116 ? -23.069 -16.727 29.322 1.00 50.34 116 GLU A O 1
ATOM 892 N N . ASP A 1 117 ? -24.999 -17.113 28.241 1.00 48.78 117 ASP A N 1
ATOM 893 C CA . ASP A 1 117 ? -25.711 -15.972 28.775 1.00 48.78 117 ASP A CA 1
ATOM 894 C C . ASP A 1 117 ? -26.121 -16.344 30.213 1.00 48.78 117 ASP A C 1
ATOM 896 O O . ASP A 1 117 ? -26.978 -17.210 30.412 1.00 48.78 117 ASP A O 1
ATOM 900 N N . VAL A 1 118 ? -25.468 -15.724 31.201 1.00 40.38 118 VAL A N 1
ATOM 901 C CA . VAL A 1 118 ? -25.879 -15.693 32.616 1.00 40.38 118 VAL A CA 1
ATOM 902 C C . VAL A 1 118 ? -25.949 -14.245 33.070 1.00 40.38 118 VAL A C 1
ATOM 904 O O . VAL A 1 118 ? -24.992 -13.495 32.764 1.00 40.38 118 VAL A O 1
#

Sequence (118 aa):
TVTVLLLMLAFYHLPELRKEEFKPRFNIVNLIISIGVGFLVTAIALSSLALGNEAGIEPISQFFVENSKELAGGYNMVNVILVDFRGLDTLLEVLVLGIAALGVIALIKLRMTGREDV

Secondary structure (DSSP, 8-state):
-HHHHHHHHHHHTS-------------HHHHHHHHHHHHHHHHHHHHHHHHHHHS-PPPTHHHHHHHHHHTT--S-HHHHIIIIITHHHHHHHHHHHHHHHHHHHHHHH---------

pLDDT: mean 88.41, std 12.94, range [40.38, 98.38]

Radius of gyration: 24.3 Å; chains: 1; bounding box: 51×38×60 Å